Protein AF-A0A6V8DPJ5-F1 (afdb_monomer_lite)

Sequence (107 aa):
MGDSATSNEATKDELSQHAEVAFDNLVDSFNPMKNKLNWLLLAAPVALYMNHQHNVALAFIFSMVAIMPLAFLMGKATEEIALRTGEAIGGLLNATFGNAVEMIIAG

Foldseek 3Di:
DPDVPVVVVVVVVVVVVVLVVLVVVLVLLCDCVNPVLNVLCVLVVVLVVCVVVVNPVSNVVSVVSNVRSVLVSQLSVLCSVLVVPDDPVSVVSCVCSVCVSVVVVVD

Secondary structure (DSSP, 8-state):
--STTHHHHHHHHHHHHHHHHHHHHHHHHH-TTT-GGGGGGGHHHHHHHHHHTT-HHHHHHHHHHHHHHHHHHHHHHHHHHHHHH-HHHHHHHHHHHTTHHHHHHH-

Radius of gyration: 19.66 Å; chains: 1; bounding box: 49×23×58 Å

Structure (mmCIF, N/CA/C/O backbone):
data_AF-A0A6V8DPJ5-F1
#
_entry.id   AF-A0A6V8DPJ5-F1
#
loop_
_atom_site.group_PDB
_atom_site.id
_atom_site.type_symbol
_atom_site.label_atom_id
_atom_site.label_alt_id
_atom_site.label_comp_id
_atom_site.label_asym_id
_atom_site.label_entity_id
_atom_site.label_seq_id
_atom_site.pdbx_PDB_ins_code
_atom_site.Cartn_x
_atom_site.Cartn_y
_atom_site.Cartn_z
_atom_site.occupancy
_atom_site.B_iso_or_equiv
_atom_site.auth_seq_id
_atom_site.auth_comp_id
_atom_site.auth_asym_id
_atom_site.auth_atom_id
_atom_site.pdbx_PDB_model_num
ATOM 1 N N . MET A 1 1 ? -31.972 -9.559 39.974 1.00 54.00 1 MET A N 1
ATOM 2 C CA . MET A 1 1 ? -30.512 -9.696 40.182 1.00 54.00 1 MET A CA 1
ATOM 3 C C . MET A 1 1 ? -29.805 -10.191 38.904 1.00 54.00 1 MET A C 1
ATOM 5 O O . MET A 1 1 ? -28.873 -10.971 39.010 1.00 54.00 1 MET A O 1
ATOM 9 N N . GLY A 1 2 ? -30.225 -9.768 37.700 1.00 57.97 2 GLY A N 1
ATOM 10 C CA . GLY A 1 2 ? -29.774 -10.391 36.442 1.00 57.97 2 GLY A CA 1
ATOM 11 C C . GLY A 1 2 ? -29.678 -9.449 35.240 1.00 57.97 2 GLY A C 1
ATOM 12 O O . GLY A 1 2 ? -30.041 -9.861 34.153 1.00 57.97 2 GLY A O 1
ATOM 13 N N . ASP A 1 3 ? -29.225 -8.206 35.431 1.00 62.41 3 ASP A N 1
ATOM 14 C CA . ASP A 1 3 ? -29.216 -7.175 34.367 1.00 62.41 3 ASP A CA 1
ATOM 15 C C . ASP A 1 3 ? -27.803 -6.661 33.993 1.00 62.41 3 ASP A C 1
ATOM 17 O O . ASP A 1 3 ? -27.607 -5.888 33.059 1.00 62.41 3 ASP A O 1
ATOM 21 N N . SER A 1 4 ? -26.766 -7.110 34.709 1.00 59.66 4 SER A N 1
ATOM 22 C CA . SER A 1 4 ? -25.369 -6.720 34.452 1.00 59.66 4 SER A CA 1
ATOM 23 C C . SER A 1 4 ? -24.592 -7.705 33.567 1.00 59.66 4 SER A C 1
ATOM 25 O O . SER A 1 4 ? -23.533 -7.355 33.053 1.00 59.66 4 SER A O 1
ATOM 27 N N . ALA A 1 5 ? -25.084 -8.937 33.399 1.00 62.38 5 ALA A N 1
ATOM 28 C CA . ALA A 1 5 ? -24.436 -9.963 32.575 1.00 62.38 5 ALA A CA 1
ATOM 29 C C . ALA A 1 5 ? -24.869 -9.877 31.099 1.00 62.38 5 ALA A C 1
ATOM 31 O O . ALA A 1 5 ? -24.028 -9.939 30.209 1.00 62.38 5 ALA A O 1
ATOM 32 N N . THR A 1 6 ? -26.159 -9.633 30.853 1.00 62.94 6 THR A N 1
ATOM 33 C CA . THR A 1 6 ? -26.777 -9.505 29.521 1.00 62.94 6 THR A CA 1
ATOM 34 C C . THR A 1 6 ? -26.307 -8.268 28.748 1.00 62.94 6 THR A C 1
ATOM 36 O O . THR A 1 6 ? -26.123 -8.331 27.538 1.00 62.94 6 THR A O 1
ATOM 39 N N . SER A 1 7 ? -26.050 -7.151 29.435 1.00 65.12 7 SER A N 1
ATOM 40 C CA . SER A 1 7 ? -25.520 -5.912 28.839 1.00 65.12 7 SER A CA 1
ATOM 41 C C . SER A 1 7 ? -24.041 -6.012 28.437 1.00 65.12 7 SER A C 1
ATOM 43 O O . SER A 1 7 ? -23.620 -5.413 27.448 1.00 65.12 7 SER A O 1
ATOM 45 N N . ASN A 1 8 ? -23.248 -6.799 29.169 1.00 70.44 8 ASN A N 1
ATOM 46 C CA . ASN A 1 8 ? -21.823 -7.005 28.896 1.00 70.44 8 ASN A CA 1
ATOM 47 C C . ASN A 1 8 ? -21.589 -8.024 27.764 1.00 70.44 8 ASN A C 1
ATOM 49 O O . ASN A 1 8 ? -20.633 -7.886 27.006 1.00 70.44 8 ASN A O 1
ATOM 53 N N . GLU A 1 9 ? -22.465 -9.024 27.624 1.00 74.69 9 GLU A N 1
ATOM 54 C CA . GLU A 1 9 ? -22.462 -9.924 26.461 1.00 74.69 9 GLU A CA 1
ATOM 55 C C . GLU A 1 9 ? -22.899 -9.188 25.188 1.00 74.69 9 GLU A C 1
ATOM 57 O O . GLU A 1 9 ? -22.147 -9.188 24.219 1.00 74.69 9 GLU A O 1
ATOM 62 N N . ALA A 1 10 ? -23.994 -8.418 25.229 1.00 76.00 10 ALA A N 1
ATOM 63 C CA . ALA A 1 10 ? -24.446 -7.625 24.081 1.00 76.00 10 ALA A CA 1
ATOM 64 C C . ALA A 1 10 ? -23.390 -6.615 23.582 1.00 76.00 10 ALA A C 1
ATOM 66 O O . ALA A 1 10 ? -23.158 -6.499 22.383 1.00 76.00 10 ALA A O 1
ATOM 67 N N . THR A 1 11 ? -22.684 -5.933 24.495 1.00 80.06 11 THR A N 1
ATOM 68 C CA . THR A 1 11 ? -21.613 -4.981 24.128 1.00 80.06 11 THR A CA 1
ATOM 69 C C . THR A 1 11 ? -20.419 -5.684 23.468 1.00 80.06 11 THR A C 1
ATOM 71 O O . THR A 1 11 ? -19.799 -5.149 22.548 1.00 80.06 11 THR A O 1
ATOM 74 N N . LYS A 1 12 ? -20.065 -6.890 23.933 1.00 79.12 12 LYS A N 1
ATOM 75 C CA . LYS A 1 12 ? -18.985 -7.690 23.336 1.00 79.12 12 LYS A CA 1
ATOM 76 C C . LYS A 1 12 ? -19.366 -8.216 21.960 1.00 79.12 12 LYS A C 1
ATOM 78 O O . LYS A 1 12 ? -18.506 -8.231 21.079 1.00 79.12 12 LYS A O 1
ATOM 83 N N . ASP A 1 13 ? -20.620 -8.609 21.780 1.00 82.00 13 ASP A N 1
ATOM 84 C CA . ASP A 1 13 ? -21.135 -9.085 20.500 1.00 82.00 13 ASP A CA 1
ATOM 85 C C . ASP A 1 13 ? -21.151 -7.951 19.462 1.00 82.00 13 ASP A C 1
ATOM 87 O O . ASP A 1 13 ? -20.650 -8.139 18.355 1.00 82.00 13 ASP A O 1
ATOM 91 N N . GLU A 1 14 ? -21.582 -6.740 19.837 1.00 81.88 14 GLU A N 1
ATOM 92 C CA . GLU A 1 14 ? -21.531 -5.554 18.964 1.00 81.88 14 GLU A CA 1
ATOM 93 C C . GLU A 1 14 ? -20.091 -5.174 18.577 1.00 81.88 14 GLU A C 1
ATOM 95 O O . GLU A 1 14 ? -19.791 -4.961 17.400 1.00 81.88 14 GLU A O 1
ATOM 100 N N . LEU A 1 15 ? -19.162 -5.144 19.541 1.00 80.12 15 LEU A N 1
ATOM 101 C CA . LEU A 1 15 ? -17.745 -4.864 19.274 1.00 80.12 15 LEU A CA 1
ATOM 102 C C . LEU A 1 15 ? -17.109 -5.912 18.353 1.00 80.12 15 LEU A C 1
ATOM 104 O O . LEU A 1 15 ? -16.316 -5.564 17.474 1.00 80.12 15 LEU A O 1
ATOM 108 N N . SER A 1 16 ? -17.457 -7.184 18.546 1.00 81.88 16 SER A N 1
ATOM 109 C CA . SER A 1 16 ? -16.943 -8.289 17.733 1.00 81.88 16 SER A CA 1
ATOM 110 C C . SER A 1 16 ? -17.503 -8.228 16.314 1.00 81.88 16 SER A C 1
ATOM 112 O O . SER A 1 16 ? -16.741 -8.327 15.356 1.00 81.88 16 SER A O 1
ATOM 114 N N . GLN A 1 17 ? -18.798 -7.938 16.168 1.00 84.75 17 GLN A N 1
ATOM 115 C CA . GLN A 1 17 ? -19.455 -7.770 14.875 1.00 84.75 17 GLN A CA 1
ATOM 116 C C . GLN A 1 17 ? -18.875 -6.587 14.086 1.00 84.75 17 GLN A C 1
ATOM 118 O O . GLN A 1 17 ? -18.596 -6.711 12.896 1.00 84.75 17 GLN A O 1
ATOM 123 N N . HIS A 1 18 ? -18.633 -5.447 14.738 1.00 81.69 18 HIS A N 1
ATOM 124 C CA . HIS A 1 18 ? -17.980 -4.302 14.098 1.00 81.69 18 HIS A CA 1
ATOM 125 C C . HIS A 1 18 ? -16.542 -4.629 13.675 1.00 81.69 18 HIS A C 1
ATOM 127 O O . HIS A 1 18 ? -16.100 -4.207 12.604 1.00 81.69 18 HIS A O 1
ATOM 133 N N . ALA A 1 19 ? -15.811 -5.388 14.497 1.00 81.31 19 ALA A N 1
ATOM 134 C CA . ALA A 1 19 ? -14.448 -5.795 14.185 1.00 81.31 19 ALA A CA 1
ATOM 135 C C . ALA A 1 19 ? -14.380 -6.753 12.985 1.00 81.31 19 ALA A C 1
ATOM 137 O O . ALA A 1 19 ? -13.472 -6.603 12.161 1.00 81.31 19 ALA A O 1
ATOM 138 N N . GLU A 1 20 ? -15.330 -7.686 12.894 1.00 85.44 20 GLU A N 1
ATOM 139 C CA . GLU A 1 20 ? -15.476 -8.661 11.811 1.00 85.44 20 GLU A CA 1
ATOM 140 C C . GLU A 1 20 ? -15.864 -7.970 10.496 1.00 85.44 20 GLU A C 1
ATOM 142 O O . GLU A 1 20 ? -15.155 -8.116 9.507 1.00 85.44 20 GLU A O 1
ATOM 147 N N . VAL A 1 21 ? -16.860 -7.074 10.514 1.00 86.12 21 VAL A N 1
ATOM 148 C CA . VAL A 1 21 ? -17.268 -6.287 9.331 1.00 86.12 21 VAL A CA 1
ATOM 149 C C . VAL A 1 21 ? -16.126 -5.423 8.787 1.00 86.12 21 VAL A C 1
ATOM 151 O O . VAL A 1 21 ? -15.916 -5.341 7.578 1.00 86.12 21 VAL A O 1
ATOM 154 N N . ALA A 1 22 ? -15.367 -4.764 9.660 1.00 84.62 22 ALA A N 1
ATOM 155 C CA . ALA A 1 22 ? -14.219 -3.963 9.243 1.00 84.62 22 ALA A CA 1
ATOM 156 C C . ALA A 1 22 ? -13.078 -4.822 8.668 1.00 84.62 22 ALA A C 1
ATOM 158 O O . ALA A 1 22 ? -12.428 -4.422 7.701 1.00 84.62 22 ALA A O 1
ATOM 159 N N . PHE A 1 23 ? -12.852 -6.017 9.222 1.00 85.56 23 PHE A N 1
ATOM 160 C CA . PHE A 1 23 ? -11.890 -6.960 8.657 1.00 85.56 23 PHE A CA 1
ATOM 161 C C . PHE A 1 23 ? -12.339 -7.455 7.278 1.00 85.56 23 PHE A C 1
ATOM 163 O O . PHE A 1 23 ? -11.537 -7.444 6.346 1.00 85.56 23 PHE A O 1
ATOM 170 N N . ASP A 1 24 ? -13.617 -7.791 7.118 1.00 87.56 24 ASP A N 1
ATOM 171 C CA . ASP A 1 24 ? -14.190 -8.199 5.836 1.00 87.56 24 ASP A CA 1
ATOM 172 C C . ASP A 1 24 ? -14.060 -7.091 4.786 1.00 87.56 24 ASP A C 1
ATOM 174 O O . ASP A 1 24 ? -13.597 -7.348 3.678 1.00 87.56 24 ASP A O 1
ATOM 178 N N . ASN A 1 25 ? -14.353 -5.838 5.147 1.00 87.62 25 ASN A N 1
ATOM 179 C CA . ASN A 1 25 ? -14.169 -4.683 4.262 1.00 87.62 25 ASN A CA 1
ATOM 180 C C . ASN A 1 25 ? -12.699 -4.476 3.864 1.00 87.62 25 ASN A C 1
ATOM 182 O O . ASN A 1 25 ? -12.397 -4.121 2.717 1.00 87.62 25 ASN A O 1
ATOM 186 N N . LEU A 1 26 ? -11.769 -4.690 4.799 1.00 87.94 26 LEU A N 1
ATOM 187 C CA . LEU A 1 26 ? -10.339 -4.620 4.521 1.00 87.94 26 LEU A CA 1
ATOM 188 C C . LEU A 1 26 ? -9.919 -5.736 3.560 1.00 87.94 26 LEU A C 1
ATOM 190 O O . LEU A 1 26 ? -9.260 -5.454 2.564 1.00 87.94 26 LEU A O 1
ATOM 194 N N . VAL A 1 27 ? -10.326 -6.982 3.809 1.00 87.69 27 VAL A N 1
ATOM 195 C CA . VAL A 1 27 ? -10.026 -8.132 2.941 1.00 87.69 27 VAL A CA 1
ATOM 196 C C . VAL A 1 27 ? -10.646 -7.949 1.553 1.00 87.69 27 VAL A C 1
ATOM 198 O O . VAL A 1 27 ? -9.974 -8.163 0.542 1.00 87.69 27 VAL A O 1
ATOM 201 N N . ASP A 1 28 ? -11.881 -7.459 1.476 1.00 89.56 28 ASP A N 1
ATOM 202 C CA . ASP A 1 28 ? -12.545 -7.120 0.218 1.00 89.56 28 ASP A CA 1
ATOM 203 C C . ASP A 1 28 ? -11.805 -6.022 -0.545 1.00 89.56 28 ASP A C 1
ATOM 205 O O . ASP A 1 28 ? -11.757 -6.048 -1.779 1.00 89.56 28 ASP A O 1
ATOM 209 N N . SER A 1 29 ? -11.153 -5.099 0.168 1.00 88.50 29 SER A N 1
ATOM 210 C CA . SER A 1 29 ? -10.317 -4.072 -0.451 1.00 88.50 29 SER A CA 1
ATOM 211 C C . SER A 1 29 ? -9.122 -4.665 -1.193 1.00 88.50 29 SER A C 1
ATOM 213 O O . SER A 1 29 ? -8.674 -4.021 -2.138 1.00 88.50 29 SER A O 1
ATOM 215 N N . PHE A 1 30 ? -8.652 -5.876 -0.847 1.00 88.19 30 PHE A N 1
ATOM 216 C CA . PHE A 1 30 ? -7.619 -6.635 -1.575 1.00 88.19 30 PHE A CA 1
ATOM 217 C C . PHE A 1 30 ? -8.170 -7.461 -2.746 1.00 88.19 30 PHE A C 1
ATOM 219 O O . PHE A 1 30 ? -7.406 -7.867 -3.625 1.00 88.19 30 PHE A O 1
ATOM 226 N N . ASN A 1 31 ? -9.483 -7.666 -2.841 1.00 91.19 31 ASN A N 1
ATOM 227 C CA . ASN A 1 31 ? -10.071 -8.465 -3.908 1.00 91.19 31 ASN A CA 1
ATOM 228 C C . ASN A 1 31 ? -10.078 -7.694 -5.250 1.00 91.19 31 ASN A C 1
ATOM 230 O O . ASN A 1 31 ? -10.784 -6.690 -5.377 1.00 91.19 31 ASN A O 1
ATOM 234 N N . PRO A 1 32 ? -9.364 -8.160 -6.293 1.00 86.75 32 PRO A N 1
ATOM 235 C CA . PRO A 1 32 ? -9.275 -7.459 -7.576 1.00 86.75 32 PRO A CA 1
ATOM 236 C C . PRO A 1 32 ? -10.595 -7.401 -8.353 1.00 86.75 32 PRO A C 1
ATOM 238 O O . PRO A 1 32 ? -10.765 -6.547 -9.223 1.00 86.75 32 PRO A O 1
ATOM 241 N N . MET A 1 33 ? -11.553 -8.272 -8.028 1.00 86.75 33 MET A N 1
ATOM 242 C CA . MET A 1 33 ? -12.892 -8.237 -8.620 1.00 86.75 33 MET A CA 1
ATOM 243 C C . MET A 1 33 ? -13.773 -7.151 -7.995 1.00 86.75 33 MET A C 1
ATOM 245 O O . MET A 1 33 ? -14.690 -6.655 -8.649 1.00 86.75 33 MET A O 1
ATOM 249 N N . LYS A 1 34 ? -13.502 -6.779 -6.738 1.00 86.75 34 LYS A N 1
ATOM 250 C CA . LYS A 1 34 ? -14.209 -5.715 -6.011 1.00 86.75 34 LYS A CA 1
ATOM 251 C C . LYS A 1 34 ? -13.542 -4.364 -6.241 1.00 86.75 34 LYS A C 1
ATOM 253 O O . LYS A 1 34 ? -14.224 -3.385 -6.531 1.00 86.75 34 LYS A O 1
ATOM 258 N N . ASN A 1 35 ? -12.212 -4.333 -6.192 1.00 89.50 35 ASN A N 1
ATOM 259 C CA . ASN A 1 35 ? -11.413 -3.149 -6.446 1.00 89.50 35 ASN A CA 1
ATOM 260 C C . ASN A 1 35 ? -10.542 -3.328 -7.694 1.00 89.50 35 ASN A C 1
ATOM 262 O O . ASN A 1 35 ? -9.478 -3.948 -7.658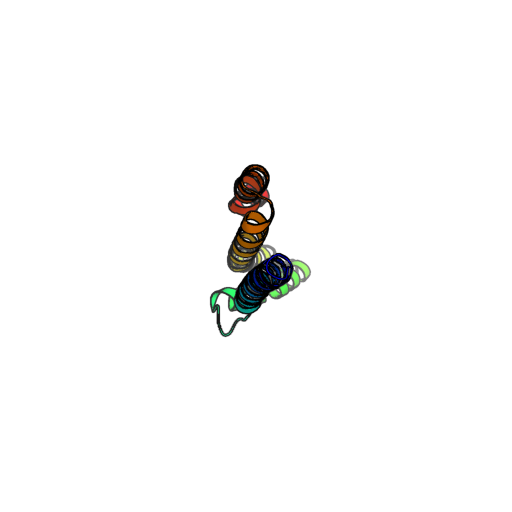 1.00 89.50 35 ASN A O 1
ATOM 266 N N . LYS A 1 36 ? -10.968 -2.705 -8.798 1.00 89.25 36 LYS A N 1
ATOM 267 C CA . LYS A 1 36 ? -10.242 -2.733 -10.079 1.00 89.25 36 LYS A CA 1
ATOM 268 C C . LYS A 1 36 ? -8.822 -2.168 -9.968 1.00 89.25 36 LYS A C 1
ATOM 270 O O . LYS A 1 36 ? -7.970 -2.533 -10.774 1.00 89.25 36 LYS A O 1
ATOM 275 N N . LEU A 1 37 ? -8.554 -1.314 -8.976 1.00 90.25 37 LEU A N 1
ATOM 276 C CA . LEU A 1 37 ? -7.223 -0.761 -8.740 1.00 90.25 37 LEU A CA 1
ATOM 277 C C . LEU A 1 37 ? -6.206 -1.858 -8.409 1.00 90.25 37 LEU A C 1
ATOM 279 O O . LEU A 1 37 ? -5.060 -1.776 -8.835 1.00 90.25 37 LEU A O 1
ATOM 283 N N . ASN A 1 38 ? -6.623 -2.937 -7.744 1.00 93.19 38 ASN A N 1
ATOM 284 C CA . ASN A 1 38 ? -5.718 -4.023 -7.367 1.00 93.19 38 ASN A CA 1
ATOM 285 C C . ASN A 1 38 ? -5.190 -4.807 -8.564 1.00 93.19 38 ASN A C 1
ATOM 287 O O . ASN A 1 38 ? -4.206 -5.526 -8.431 1.00 93.19 38 ASN A O 1
ATOM 291 N N . TRP A 1 39 ? -5.783 -4.649 -9.750 1.00 94.31 39 TRP A N 1
ATOM 292 C CA . TRP A 1 39 ? -5.207 -5.210 -10.969 1.00 94.31 39 TRP A CA 1
ATOM 293 C C . TRP A 1 39 ? -3.815 -4.635 -11.259 1.00 94.31 39 TRP A C 1
ATOM 295 O O . TRP A 1 39 ? -2.957 -5.325 -11.810 1.00 94.31 39 TRP A O 1
ATOM 305 N N . LEU A 1 40 ? -3.557 -3.395 -10.824 1.00 95.31 40 LEU A N 1
ATOM 306 C CA . LEU A 1 40 ? -2.248 -2.755 -10.928 1.00 95.31 40 LEU A CA 1
ATOM 307 C C . LEU A 1 40 ? -1.209 -3.408 -10.004 1.00 95.31 40 LEU A C 1
ATOM 309 O O . LEU A 1 40 ? -0.020 -3.221 -10.235 1.00 95.31 40 LEU A O 1
ATOM 313 N N . LEU A 1 41 ? -1.601 -4.227 -9.016 1.00 94.56 41 LEU A N 1
ATOM 314 C CA . LEU A 1 41 ? -0.636 -4.982 -8.205 1.00 94.56 41 LEU A CA 1
ATOM 315 C C . LEU A 1 41 ? 0.165 -5.975 -9.050 1.00 94.56 41 LEU A C 1
ATOM 317 O O . LEU A 1 41 ? 1.293 -6.298 -8.689 1.00 94.56 41 LEU A O 1
ATOM 321 N N . LEU A 1 42 ? -0.358 -6.402 -10.206 1.00 95.50 42 LEU A N 1
ATOM 322 C CA . LEU A 1 42 ? 0.401 -7.206 -11.167 1.00 95.50 42 LEU A CA 1
ATOM 323 C C . LEU A 1 42 ? 1.609 -6.451 -11.739 1.00 95.50 42 LEU A C 1
ATOM 325 O O . LEU A 1 42 ? 2.558 -7.085 -12.194 1.00 95.50 42 LEU A O 1
ATOM 329 N N . ALA A 1 43 ? 1.629 -5.116 -11.675 1.00 96.50 43 ALA A N 1
ATOM 330 C CA . ALA A 1 43 ? 2.798 -4.334 -12.053 1.00 96.50 43 ALA A CA 1
ATOM 331 C C . ALA A 1 43 ? 3.979 -4.544 -11.090 1.00 96.50 43 ALA A C 1
ATOM 333 O O . ALA A 1 43 ? 5.119 -4.405 -11.517 1.00 96.50 43 ALA A O 1
ATOM 334 N N . ALA A 1 44 ? 3.749 -4.943 -9.831 1.00 96.44 44 ALA A N 1
ATOM 335 C CA . ALA A 1 44 ? 4.820 -5.177 -8.859 1.00 96.44 44 ALA A CA 1
ATOM 336 C C . ALA A 1 44 ? 5.768 -6.327 -9.266 1.00 96.44 44 ALA A C 1
ATOM 338 O O . ALA A 1 44 ? 6.972 -6.082 -9.388 1.00 96.44 44 ALA A O 1
ATOM 339 N N . PRO A 1 45 ? 5.293 -7.561 -9.546 1.00 96.88 45 PRO A N 1
ATOM 340 C CA . PRO A 1 45 ? 6.175 -8.622 -10.030 1.00 96.88 45 PRO A CA 1
ATOM 341 C C . PRO A 1 45 ? 6.786 -8.293 -11.400 1.00 96.88 45 PRO A C 1
ATOM 343 O O . PRO A 1 45 ? 7.929 -8.668 -11.659 1.00 96.88 45 PRO A O 1
ATOM 346 N N . VAL A 1 46 ? 6.081 -7.546 -12.260 1.00 97.38 46 VAL A N 1
ATOM 347 C CA . VAL A 1 46 ? 6.632 -7.090 -13.547 1.00 97.38 46 VAL A CA 1
ATOM 348 C C . VAL A 1 46 ? 7.784 -6.103 -13.336 1.00 97.38 46 VAL A C 1
ATOM 350 O O . VAL A 1 46 ? 8.814 -6.238 -13.991 1.00 97.38 46 VAL A O 1
ATOM 353 N N . ALA A 1 47 ? 7.668 -5.161 -12.396 1.0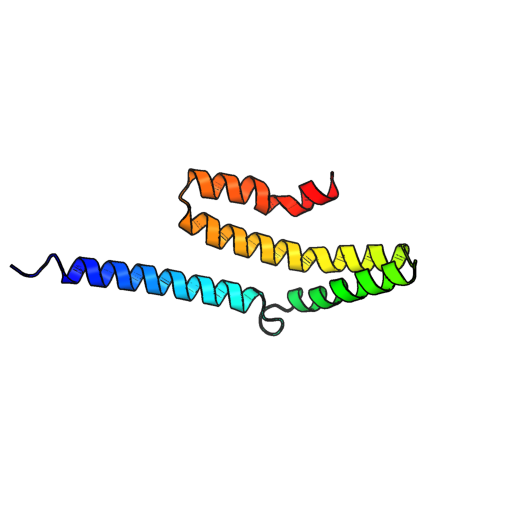0 96.81 47 ALA A N 1
ATOM 354 C CA . ALA A 1 47 ? 8.736 -4.222 -12.056 1.00 96.81 47 ALA A CA 1
ATOM 355 C C . ALA A 1 47 ? 9.995 -4.955 -11.574 1.00 96.81 47 ALA A C 1
ATOM 357 O O . ALA A 1 47 ? 11.095 -4.676 -12.055 1.00 96.81 47 ALA A O 1
ATOM 358 N N . LEU A 1 48 ? 9.830 -5.942 -10.685 1.00 96.81 48 LEU A N 1
ATOM 359 C CA . LEU A 1 48 ? 10.929 -6.781 -10.198 1.00 96.81 48 LEU A CA 1
ATOM 360 C C . LEU A 1 48 ? 11.588 -7.569 -11.335 1.00 96.81 48 LEU A C 1
ATOM 362 O O . LEU A 1 48 ? 12.816 -7.619 -11.423 1.00 96.81 48 LEU A O 1
ATOM 366 N N . TYR A 1 49 ? 10.783 -8.134 -12.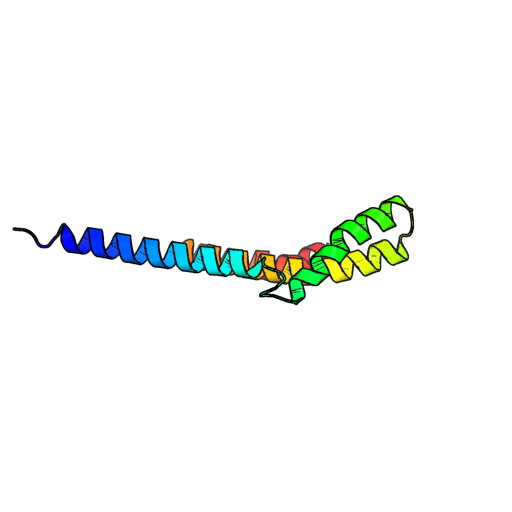236 1.00 97.62 49 TYR A N 1
ATOM 367 C CA . TYR A 1 49 ? 11.284 -8.848 -13.405 1.00 97.62 49 TYR A CA 1
ATOM 368 C C . TYR A 1 49 ? 12.073 -7.926 -14.347 1.00 97.62 49 TYR A C 1
ATOM 370 O O . TYR A 1 49 ? 13.181 -8.267 -14.753 1.00 97.62 49 TYR A O 1
ATOM 378 N N . MET A 1 50 ? 11.554 -6.735 -14.661 1.00 97.25 50 MET A N 1
ATOM 379 C CA . MET A 1 50 ? 12.243 -5.768 -15.526 1.00 97.25 50 MET A CA 1
ATOM 380 C C . MET A 1 50 ? 13.546 -5.266 -14.901 1.00 97.25 50 MET A C 1
ATOM 382 O O . MET A 1 50 ? 14.544 -5.114 -15.608 1.00 97.25 50 MET A O 1
ATOM 386 N N . ASN A 1 51 ? 13.568 -5.083 -13.578 1.00 96.19 51 ASN A N 1
ATOM 387 C CA . ASN A 1 51 ? 14.782 -4.735 -12.847 1.00 96.19 51 ASN A CA 1
ATOM 388 C C . ASN A 1 51 ? 15.832 -5.853 -12.929 1.00 96.19 51 ASN A C 1
ATOM 390 O O . ASN A 1 51 ? 17.006 -5.578 -13.166 1.00 96.19 51 ASN A O 1
ATOM 394 N N . HIS A 1 52 ? 15.410 -7.117 -12.811 1.00 96.44 52 HIS A N 1
ATOM 395 C CA . HIS A 1 52 ? 16.294 -8.270 -12.999 1.00 96.44 52 HIS A CA 1
ATOM 396 C C . HIS A 1 52 ? 16.872 -8.333 -14.424 1.00 96.44 52 HIS A C 1
ATOM 398 O O . HIS A 1 52 ? 18.003 -8.764 -14.616 1.00 96.44 52 HIS A O 1
ATOM 404 N N . GLN A 1 53 ? 16.128 -7.883 -15.437 1.00 96.88 53 GLN A N 1
ATOM 405 C CA . GLN A 1 53 ? 16.622 -7.767 -16.817 1.00 96.88 53 GLN A CA 1
ATOM 406 C C . GLN A 1 53 ? 17.479 -6.509 -17.056 1.00 96.88 53 GLN A C 1
ATOM 408 O O . GLN A 1 53 ? 17.803 -6.196 -18.199 1.00 96.88 53 GLN A O 1
ATOM 413 N N . HIS A 1 54 ? 17.820 -5.760 -16.001 1.00 95.50 54 HIS A N 1
ATOM 414 C CA . HIS A 1 54 ? 18.532 -4.481 -16.062 1.00 95.50 54 HIS A CA 1
ATOM 415 C C . HIS A 1 54 ? 17.840 -3.408 -16.926 1.00 95.50 54 HIS A C 1
ATOM 417 O O . HIS A 1 54 ? 18.461 -2.421 -17.324 1.00 95.50 54 HIS A O 1
ATOM 423 N N . ASN A 1 55 ? 16.536 -3.552 -17.189 1.00 96.56 55 ASN A N 1
ATOM 424 C CA . ASN A 1 55 ? 15.749 -2.541 -17.884 1.00 96.56 55 ASN A CA 1
ATOM 425 C C . ASN A 1 55 ? 15.189 -1.535 -16.873 1.00 96.56 55 ASN A C 1
ATOM 427 O O . ASN A 1 55 ? 14.042 -1.627 -16.432 1.00 96.56 55 ASN A O 1
ATOM 431 N N . VAL A 1 56 ? 16.031 -0.565 -16.513 1.00 95.31 56 VAL A N 1
ATOM 432 C CA . VAL A 1 56 ? 15.734 0.439 -15.480 1.00 95.31 56 VAL A CA 1
ATOM 433 C C . VAL A 1 56 ? 14.509 1.285 -15.836 1.00 95.31 56 VAL A C 1
ATOM 435 O O . VAL A 1 56 ? 13.685 1.558 -14.968 1.00 95.31 56 VAL A O 1
ATOM 438 N N . ALA A 1 57 ? 14.345 1.661 -17.108 1.00 97.00 57 ALA A N 1
ATOM 439 C CA . ALA A 1 57 ? 13.232 2.506 -17.542 1.00 97.00 57 ALA A CA 1
ATOM 440 C C . ALA A 1 57 ? 11.872 1.816 -17.346 1.00 97.00 57 ALA A C 1
ATOM 442 O O . ALA A 1 57 ? 10.951 2.406 -16.783 1.00 97.00 57 ALA A O 1
ATOM 443 N N . LEU A 1 58 ? 11.749 0.551 -17.764 1.00 96.69 58 LEU A N 1
ATOM 444 C CA . LEU A 1 58 ? 10.514 -0.205 -17.560 1.00 96.69 58 LEU A CA 1
ATOM 445 C C . LEU A 1 58 ? 10.305 -0.556 -16.087 1.00 96.69 58 LEU A C 1
ATOM 447 O O . LEU A 1 58 ? 9.186 -0.429 -15.600 1.00 96.69 58 LEU A O 1
ATOM 451 N N . ALA A 1 59 ? 11.362 -0.945 -15.368 1.00 96.94 59 ALA A N 1
ATOM 452 C CA . ALA A 1 59 ? 11.278 -1.211 -13.934 1.00 96.94 59 ALA A CA 1
ATOM 453 C C . ALA A 1 59 ? 10.721 -0.005 -13.163 1.00 96.94 59 ALA A C 1
ATOM 455 O O . ALA A 1 59 ? 9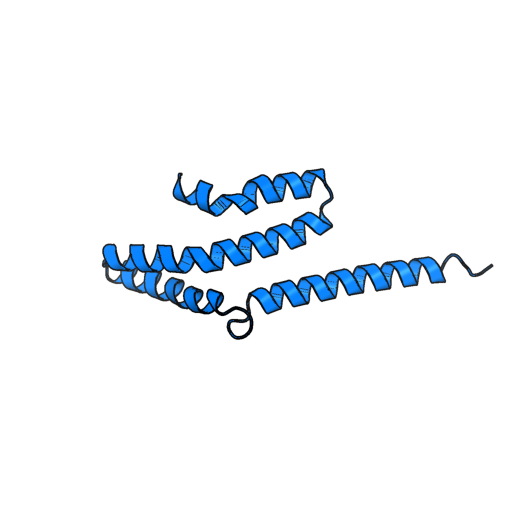.844 -0.177 -12.320 1.00 96.94 59 ALA A O 1
ATOM 456 N N . PHE A 1 60 ? 11.168 1.206 -13.510 1.00 95.38 60 PHE A N 1
ATOM 457 C CA . PHE A 1 60 ? 10.679 2.456 -12.935 1.00 95.38 60 PHE A CA 1
ATOM 458 C C . PHE A 1 60 ? 9.202 2.721 -13.260 1.00 95.38 60 PHE A C 1
ATOM 460 O O . PHE A 1 60 ? 8.414 3.027 -12.371 1.00 95.38 60 PHE A O 1
ATOM 467 N N . ILE A 1 61 ? 8.785 2.559 -14.519 1.00 97.00 61 ILE A N 1
ATOM 468 C CA . ILE A 1 61 ? 7.381 2.786 -14.896 1.00 97.00 61 ILE A CA 1
ATOM 469 C C . ILE A 1 61 ? 6.458 1.790 -14.180 1.00 97.00 61 ILE A C 1
ATOM 471 O O . ILE A 1 61 ? 5.437 2.182 -13.616 1.00 97.00 61 ILE A O 1
ATOM 475 N N . PHE A 1 62 ? 6.814 0.503 -14.163 1.00 97.44 62 PHE A N 1
ATOM 476 C CA . PHE A 1 62 ? 5.998 -0.512 -13.499 1.00 97.44 62 PHE A CA 1
ATOM 477 C C . PHE A 1 62 ? 5.994 -0.357 -11.973 1.00 97.44 62 PHE A C 1
ATOM 479 O O . PHE A 1 62 ? 4.962 -0.623 -11.357 1.00 97.44 62 PHE A O 1
ATOM 486 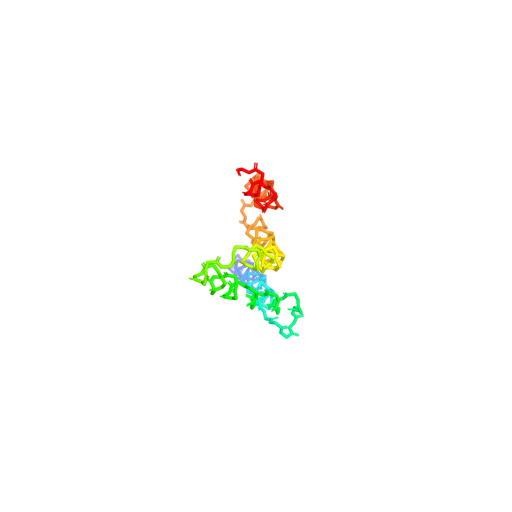N N . SER A 1 63 ? 7.084 0.116 -11.356 1.00 95.31 63 SER A N 1
ATOM 487 C CA . SER A 1 63 ? 7.088 0.407 -9.919 1.00 95.31 63 SER A CA 1
ATOM 488 C C . SER A 1 63 ? 6.173 1.586 -9.579 1.00 95.31 63 SER A C 1
ATOM 490 O O . SER A 1 63 ? 5.382 1.471 -8.647 1.00 95.31 63 SER A O 1
ATOM 492 N N . MET A 1 64 ? 6.172 2.662 -10.376 1.00 94.56 64 MET A N 1
ATOM 493 C CA . MET A 1 64 ? 5.225 3.774 -10.208 1.00 94.56 64 MET A CA 1
ATOM 494 C C . MET A 1 64 ? 3.766 3.311 -10.291 1.00 94.56 64 MET A C 1
ATOM 496 O O . MET A 1 64 ? 2.938 3.712 -9.476 1.00 94.56 64 MET A O 1
ATOM 500 N N . VAL A 1 65 ? 3.448 2.434 -11.249 1.00 96.19 65 VAL A N 1
ATOM 501 C CA . VAL A 1 65 ? 2.098 1.865 -11.390 1.00 96.19 65 VAL A CA 1
ATOM 502 C C . VAL A 1 65 ? 1.736 0.992 -10.186 1.00 96.19 65 VAL A C 1
ATOM 504 O O . VAL A 1 65 ? 0.619 1.087 -9.685 1.00 96.19 65 VAL A O 1
ATOM 507 N N . ALA A 1 66 ? 2.672 0.176 -9.694 1.00 95.81 66 ALA A N 1
ATOM 508 C CA . ALA A 1 66 ? 2.462 -0.685 -8.533 1.00 95.81 66 ALA A CA 1
ATOM 509 C C . ALA A 1 66 ? 2.260 0.098 -7.224 1.00 95.81 66 ALA A C 1
ATOM 511 O O . ALA A 1 66 ? 1.522 -0.357 -6.352 1.00 95.81 66 ALA A O 1
ATOM 512 N N . ILE A 1 67 ? 2.871 1.278 -7.085 1.00 94.06 67 ILE A N 1
ATOM 513 C CA . ILE A 1 67 ? 2.718 2.132 -5.898 1.00 94.06 67 ILE A CA 1
ATOM 514 C C . ILE A 1 67 ? 1.263 2.589 -5.720 1.00 94.06 67 ILE A C 1
ATOM 516 O O . ILE A 1 67 ? 0.796 2.663 -4.589 1.00 94.06 67 ILE A O 1
ATOM 520 N N . MET A 1 68 ? 0.515 2.831 -6.800 1.00 92.81 68 MET A N 1
ATOM 521 C CA . MET A 1 68 ? -0.861 3.343 -6.728 1.00 92.81 68 MET A CA 1
ATOM 522 C C . MET A 1 68 ? -1.832 2.450 -5.915 1.00 92.81 68 MET A C 1
ATOM 524 O O . MET A 1 68 ? -2.428 2.954 -4.961 1.00 92.81 68 MET A O 1
ATOM 528 N N . PRO A 1 69 ? -2.008 1.142 -6.211 1.00 93.75 69 PRO A N 1
ATOM 529 C CA . PRO A 1 69 ? -2.832 0.265 -5.376 1.00 93.75 69 PRO A CA 1
ATOM 530 C C . PRO A 1 69 ? -2.235 0.023 -3.986 1.00 93.75 69 PRO A C 1
ATOM 532 O O . PRO A 1 69 ? -2.988 -0.120 -3.028 1.00 93.75 69 PRO A O 1
ATOM 535 N N . LEU A 1 70 ? -0.904 -0.007 -3.850 1.00 93.00 70 LEU A N 1
ATOM 536 C CA . LEU A 1 70 ? -0.251 -0.193 -2.550 1.00 93.00 70 LEU A CA 1
ATOM 537 C C . LEU A 1 70 ? -0.544 0.979 -1.605 1.00 93.00 70 LEU A C 1
ATOM 539 O O . LEU A 1 70 ? -0.888 0.748 -0.450 1.00 93.00 70 LEU A O 1
ATOM 543 N N . ALA A 1 71 ? -0.484 2.214 -2.111 1.00 91.38 71 ALA A N 1
ATOM 544 C CA . ALA A 1 71 ? -0.843 3.428 -1.384 1.00 91.38 71 ALA A CA 1
ATOM 545 C C . ALA A 1 71 ? -2.290 3.370 -0.883 1.00 91.38 71 ALA A C 1
ATOM 547 O O . ALA A 1 71 ? -2.562 3.590 0.296 1.00 91.38 71 ALA A O 1
ATOM 548 N N . PHE A 1 72 ? -3.213 3.005 -1.779 1.00 90.88 72 PHE A N 1
ATOM 549 C CA . PHE A 1 72 ? -4.630 2.865 -1.458 1.00 90.88 72 PHE A CA 1
ATOM 550 C C . PHE A 1 72 ? -4.870 1.830 -0.348 1.00 90.88 72 PHE A C 1
ATOM 552 O O . PHE A 1 72 ? -5.550 2.120 0.636 1.00 90.88 72 PHE A O 1
ATOM 559 N N . LEU A 1 73 ? -4.287 0.634 -0.482 1.00 91.88 73 LEU A N 1
ATOM 560 C CA . LEU A 1 73 ? -4.437 -0.447 0.497 1.00 91.88 73 LEU A CA 1
ATOM 561 C C . LEU A 1 73 ? -3.825 -0.081 1.851 1.00 91.88 73 LEU A C 1
ATOM 563 O O . LEU A 1 73 ? -4.415 -0.372 2.890 1.00 91.88 73 LEU A O 1
ATOM 567 N N . MET A 1 74 ? -2.671 0.586 1.847 1.00 90.50 74 MET A N 1
ATOM 568 C CA . MET A 1 74 ? -2.013 1.039 3.068 1.00 90.50 74 MET A CA 1
ATOM 569 C C . MET A 1 74 ? -2.835 2.112 3.793 1.00 90.50 74 MET A C 1
ATOM 571 O O . MET A 1 74 ? -2.972 2.045 5.014 1.00 90.50 74 MET A O 1
ATOM 575 N N . GLY A 1 75 ? -3.443 3.047 3.055 1.00 89.12 75 GLY A N 1
ATOM 576 C CA . GLY A 1 75 ? -4.372 4.034 3.610 1.00 89.12 75 GLY A CA 1
ATOM 577 C C . GLY A 1 75 ? -5.591 3.375 4.261 1.00 89.12 75 GLY A C 1
ATOM 578 O O . GLY A 1 75 ? -5.883 3.651 5.422 1.00 89.12 75 GLY A O 1
ATOM 579 N N . LYS A 1 76 ? -6.238 2.426 3.566 1.00 89.06 76 LYS A N 1
ATOM 580 C CA . LYS A 1 76 ? -7.363 1.646 4.117 1.00 89.06 76 LYS A CA 1
ATOM 581 C C . LYS A 1 76 ? -6.974 0.866 5.372 1.00 89.06 76 LYS A C 1
ATOM 583 O O . LYS A 1 76 ? -7.697 0.910 6.359 1.00 89.06 76 LYS A O 1
ATOM 588 N N . ALA A 1 77 ? -5.828 0.190 5.364 1.00 88.38 77 ALA A N 1
ATOM 589 C CA . ALA A 1 77 ? -5.343 -0.530 6.538 1.00 88.38 77 ALA A CA 1
ATOM 590 C C . ALA A 1 77 ? -5.082 0.417 7.722 1.00 88.38 77 ALA A C 1
ATOM 592 O O . ALA A 1 77 ? -5.434 0.106 8.857 1.00 88.38 77 ALA A O 1
ATOM 593 N N . THR A 1 78 ? -4.499 1.587 7.457 1.00 88.88 78 THR A N 1
ATOM 594 C CA . THR A 1 78 ? -4.211 2.598 8.483 1.00 88.88 78 THR A CA 1
ATOM 595 C C . THR A 1 78 ? -5.488 3.164 9.088 1.00 88.88 78 THR A C 1
ATOM 597 O O . THR A 1 78 ? -5.568 3.290 10.305 1.00 88.88 78 THR A O 1
ATOM 600 N N . GLU A 1 79 ? -6.488 3.471 8.262 1.00 87.00 79 GLU A N 1
ATOM 601 C CA . GLU A 1 79 ? -7.805 3.943 8.699 1.00 87.00 79 GLU A CA 1
ATOM 602 C C . GLU A 1 79 ? -8.461 2.935 9.656 1.00 87.00 79 GLU A C 1
ATOM 604 O O . GLU A 1 79 ? -8.850 3.296 10.766 1.00 87.00 79 GLU A O 1
ATOM 609 N N . GLU A 1 80 ? -8.485 1.654 9.280 1.00 86.62 80 GLU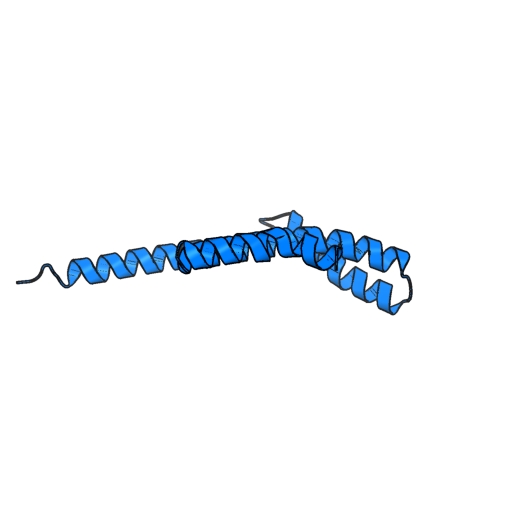 A N 1
ATOM 610 C CA . GLU A 1 80 ? -9.074 0.594 10.108 1.00 86.62 80 GLU A CA 1
ATOM 611 C C . GLU A 1 80 ? -8.334 0.388 11.439 1.00 86.62 80 GLU A C 1
ATOM 613 O O . GLU A 1 80 ? -8.953 0.123 12.473 1.00 86.62 80 GLU A O 1
ATOM 618 N N . ILE A 1 81 ? -7.005 0.536 11.445 1.00 87.00 81 ILE A N 1
ATOM 619 C CA . ILE A 1 81 ? -6.209 0.473 12.677 1.00 87.00 81 ILE A CA 1
ATOM 620 C C . ILE A 1 81 ? -6.462 1.720 13.535 1.00 87.00 81 ILE A C 1
ATOM 622 O O . ILE A 1 81 ? -6.677 1.595 14.741 1.00 87.00 81 ILE A O 1
ATOM 626 N N . ALA A 1 82 ? -6.484 2.910 12.930 1.00 87.44 82 ALA A N 1
ATOM 627 C CA . ALA A 1 82 ? -6.672 4.181 13.622 1.00 87.44 82 ALA A CA 1
ATOM 628 C C . ALA A 1 82 ? -8.001 4.230 14.390 1.00 87.44 82 ALA A C 1
ATOM 630 O O . ALA A 1 82 ? -8.026 4.690 15.535 1.00 87.44 82 ALA A O 1
ATOM 631 N N . LEU A 1 83 ? -9.071 3.671 13.809 1.00 84.62 83 LEU A N 1
ATOM 632 C CA . LEU A 1 83 ? -10.384 3.527 14.450 1.00 84.62 83 LEU A CA 1
ATOM 633 C C . LEU A 1 83 ? -10.342 2.702 15.749 1.00 84.62 83 LEU A C 1
ATOM 635 O O . LEU A 1 83 ? -11.221 2.847 16.596 1.00 84.62 83 LEU A O 1
ATOM 639 N N . ARG A 1 84 ? -9.320 1.856 15.938 1.00 84.19 84 ARG A N 1
ATOM 640 C CA . ARG A 1 84 ? -9.193 0.927 17.075 1.00 84.19 84 ARG A CA 1
ATOM 641 C C . ARG A 1 84 ? -8.115 1.330 18.086 1.00 84.19 84 ARG A C 1
ATOM 643 O O . ARG A 1 84 ? -8.035 0.731 19.154 1.00 84.19 84 ARG A O 1
ATOM 650 N N . THR A 1 85 ? -7.291 2.334 17.780 1.00 85.69 85 THR A N 1
ATOM 651 C CA . THR A 1 85 ? -6.162 2.763 18.630 1.00 85.69 85 THR A CA 1
ATOM 652 C C . THR A 1 85 ? -6.433 4.017 19.475 1.00 85.69 85 THR A C 1
ATOM 654 O O . THR A 1 85 ? -5.580 4.413 20.269 1.00 85.69 85 THR A O 1
ATOM 657 N N . GLY A 1 86 ? -7.613 4.636 19.337 1.00 85.38 86 GLY A N 1
ATOM 658 C CA . GLY A 1 86 ? -7.989 5.888 20.013 1.00 85.38 86 GLY A CA 1
ATOM 659 C C . GLY A 1 86 ? -7.470 7.146 19.301 1.00 85.38 86 GLY A C 1
ATOM 660 O O . GLY A 1 86 ? -6.564 7.062 18.475 1.00 85.38 86 GLY A O 1
ATOM 661 N N . GLU A 1 87 ? -8.032 8.321 19.615 1.00 88.56 87 GLU A N 1
ATOM 662 C CA . GLU A 1 87 ? -7.811 9.573 18.857 1.00 88.56 87 GLU A CA 1
ATOM 663 C C . GLU A 1 87 ? -6.335 9.952 18.672 1.00 88.56 87 GLU A C 1
ATOM 665 O O . GLU A 1 87 ? -5.915 10.263 17.560 1.00 88.56 87 GLU A O 1
ATOM 670 N N . ALA A 1 88 ? -5.531 9.910 19.740 1.00 91.69 88 ALA A N 1
ATOM 671 C CA . ALA A 1 88 ? -4.137 10.350 19.678 1.00 91.69 88 ALA A CA 1
ATOM 672 C C . ALA A 1 88 ? -3.267 9.432 18.801 1.00 91.69 88 ALA A C 1
ATOM 674 O O . ALA A 1 88 ? -2.507 9.912 17.958 1.00 91.69 88 ALA A O 1
ATOM 675 N N . ILE A 1 89 ? -3.388 8.110 18.970 1.00 91.69 89 ILE A N 1
ATOM 676 C CA . ILE A 1 89 ? -2.618 7.138 18.180 1.00 91.69 89 ILE A CA 1
ATOM 677 C C . ILE A 1 89 ? -3.163 7.069 16.749 1.00 91.69 89 ILE A C 1
ATOM 679 O O . ILE A 1 89 ? -2.379 7.041 15.806 1.00 91.69 89 ILE A O 1
ATOM 683 N N . GLY A 1 90 ? -4.484 7.123 16.567 1.00 90.50 90 GLY A N 1
ATOM 684 C CA . GLY A 1 90 ? -5.110 7.143 15.246 1.00 90.50 90 GLY A CA 1
ATOM 685 C C . GLY A 1 90 ? -4.733 8.383 14.431 1.00 90.50 90 GLY A C 1
ATOM 686 O O . GLY A 1 90 ? -4.404 8.268 13.252 1.00 90.50 90 GLY A O 1
ATOM 687 N N . GLY A 1 91 ? -4.684 9.558 15.069 1.00 90.31 91 GLY A N 1
ATOM 688 C CA . GLY A 1 91 ? -4.208 10.793 14.445 1.00 90.31 91 GLY A CA 1
ATOM 689 C C . GLY A 1 91 ? -2.738 10.713 14.027 1.00 90.31 91 GLY A C 1
ATOM 690 O O . GLY A 1 91 ? -2.393 11.125 12.920 1.00 90.31 91 GLY A O 1
ATOM 691 N N . LEU A 1 92 ? -1.883 10.122 14.871 1.00 92.62 92 LEU A N 1
ATOM 692 C CA . LEU A 1 92 ? -0.476 9.890 14.539 1.00 92.62 92 LEU A CA 1
ATOM 693 C C . LEU A 1 92 ? -0.322 8.926 13.354 1.00 92.62 92 LEU A C 1
ATOM 695 O O . LEU A 1 92 ? 0.435 9.221 12.434 1.00 92.62 92 LEU A O 1
ATOM 699 N N . LEU A 1 93 ? -1.050 7.805 13.359 1.00 91.31 93 LEU A N 1
ATOM 700 C CA . LEU A 1 93 ? -1.023 6.808 12.285 1.00 91.31 93 LEU A CA 1
ATOM 701 C C . LEU A 1 93 ? -1.477 7.395 10.946 1.00 91.31 93 LEU A C 1
ATOM 703 O O . LEU A 1 93 ? -0.831 7.158 9.931 1.00 91.31 93 LEU A O 1
ATOM 707 N N . ASN A 1 94 ? -2.545 8.193 10.936 1.00 87.06 94 ASN A N 1
ATOM 708 C CA . ASN A 1 94 ? -3.015 8.841 9.714 1.00 87.06 94 ASN A CA 1
ATOM 709 C C . ASN A 1 94 ? -2.015 9.891 9.199 1.00 87.06 94 ASN A C 1
ATOM 711 O O . ASN A 1 94 ? -1.783 9.987 7.999 1.00 87.06 94 ASN A O 1
ATOM 715 N N . ALA A 1 95 ? -1.372 10.651 10.091 1.00 90.00 95 ALA A N 1
ATOM 716 C CA . ALA A 1 95 ? -0.363 11.630 9.690 1.00 90.00 95 ALA A CA 1
ATOM 717 C C . ALA A 1 95 ? 0.882 10.973 9.070 1.00 90.00 95 ALA A C 1
ATOM 719 O O . ALA A 1 95 ? 1.431 11.508 8.105 1.00 90.00 95 ALA A O 1
ATOM 720 N N . THR A 1 96 ? 1.313 9.825 9.606 1.00 90.44 96 THR A N 1
ATOM 721 C CA . THR A 1 96 ? 2.490 9.097 9.118 1.00 90.44 96 THR A CA 1
ATOM 722 C C . THR A 1 96 ? 2.156 8.214 7.922 1.00 90.44 96 THR A C 1
ATOM 724 O O . THR A 1 96 ? 2.654 8.462 6.830 1.00 90.44 96 THR A O 1
ATOM 727 N N . PHE A 1 97 ? 1.301 7.205 8.092 1.00 88.00 97 PHE A N 1
ATOM 728 C CA . PHE A 1 97 ? 0.990 6.221 7.057 1.00 88.00 97 PHE A CA 1
ATOM 729 C C . PHE A 1 97 ? 0.018 6.745 5.999 1.00 88.00 97 PHE A C 1
ATOM 731 O O . PHE A 1 97 ? 0.119 6.334 4.848 1.00 88.00 97 PHE A O 1
ATOM 738 N N . GLY A 1 98 ? -0.852 7.704 6.323 1.00 83.44 98 GLY A N 1
ATOM 739 C CA . GLY A 1 98 ? -1.687 8.362 5.311 1.00 83.44 98 GLY A CA 1
ATOM 740 C C . GLY A 1 98 ? -0.873 9.131 4.263 1.00 83.44 98 GLY A C 1
ATOM 741 O O . GLY A 1 98 ? -1.334 9.261 3.136 1.00 83.44 98 GLY A O 1
ATOM 742 N N . ASN A 1 99 ? 0.352 9.558 4.610 1.00 87.31 99 ASN A N 1
ATOM 743 C CA . ASN A 1 99 ? 1.289 10.251 3.712 1.00 87.31 99 ASN A CA 1
ATOM 744 C C . ASN A 1 99 ? 2.620 9.494 3.516 1.00 87.31 99 ASN A C 1
ATOM 746 O O . ASN A 1 99 ? 3.633 10.089 3.127 1.00 87.31 99 ASN A O 1
ATOM 750 N N . ALA A 1 100 ? 2.701 8.201 3.864 1.00 87.62 100 ALA A N 1
ATOM 751 C CA . ALA A 1 100 ? 4.010 7.541 3.856 1.00 87.62 100 ALA A CA 1
ATOM 752 C C . ALA A 1 100 ? 4.528 7.306 2.437 1.00 87.62 100 ALA A C 1
ATOM 754 O O . ALA A 1 100 ? 5.735 7.212 2.256 1.00 87.62 100 ALA A O 1
ATOM 755 N N . VAL A 1 101 ? 3.660 7.248 1.426 1.00 86.44 101 VAL A N 1
ATOM 756 C CA . VAL A 1 101 ? 4.102 7.102 0.033 1.00 86.44 101 VAL A CA 1
ATOM 757 C C . VAL A 1 101 ? 4.876 8.334 -0.419 1.00 86.44 101 VAL A C 1
ATOM 759 O O . VAL A 1 101 ? 5.965 8.201 -0.971 1.00 86.44 101 VAL A O 1
ATOM 762 N N . GLU A 1 102 ? 4.368 9.526 -0.120 1.00 86.69 102 GLU A N 1
ATOM 763 C CA . GLU A 1 102 ? 5.041 10.792 -0.383 1.00 86.69 102 GLU A CA 1
ATOM 764 C C . GLU A 1 102 ? 6.379 10.858 0.355 1.00 86.69 102 GLU A C 1
ATOM 766 O O . GLU A 1 102 ? 7.392 11.221 -0.240 1.00 86.69 102 GLU A O 1
ATOM 771 N N . MET A 1 103 ? 6.404 10.449 1.628 1.00 87.88 103 MET A N 1
ATOM 772 C CA . MET A 1 103 ? 7.624 10.448 2.439 1.00 87.88 103 MET A CA 1
ATOM 773 C C . MET A 1 103 ? 8.672 9.441 1.939 1.00 87.88 103 MET A C 1
ATOM 775 O O . MET A 1 103 ? 9.857 9.758 1.939 1.00 87.88 103 MET A O 1
ATOM 779 N N . ILE A 1 104 ? 8.259 8.249 1.497 1.00 86.31 104 ILE A N 1
ATOM 780 C CA . ILE A 1 104 ? 9.160 7.219 0.954 1.00 86.31 104 ILE A CA 1
ATOM 781 C C . ILE A 1 104 ? 9.769 7.669 -0.378 1.00 86.31 104 ILE A C 1
ATOM 783 O O . ILE A 1 104 ? 10.930 7.376 -0.639 1.00 86.31 104 ILE A O 1
ATOM 787 N N . ILE A 1 105 ? 9.000 8.362 -1.224 1.00 84.88 105 ILE A N 1
ATOM 788 C CA . ILE A 1 105 ? 9.471 8.830 -2.537 1.00 84.88 105 ILE A CA 1
ATOM 789 C C . ILE A 1 105 ? 10.348 10.084 -2.413 1.00 84.88 105 ILE A C 1
ATOM 791 O O . ILE A 1 105 ? 11.255 10.272 -3.220 1.00 84.88 105 ILE A O 1
ATOM 795 N N . ALA A 1 106 ? 10.065 10.957 -1.443 1.00 86.00 106 ALA A N 1
ATOM 796 C CA . ALA A 1 106 ? 10.837 12.177 -1.210 1.00 86.00 106 ALA A CA 1
ATOM 797 C C . ALA A 1 106 ? 12.175 11.938 -0.483 1.00 86.00 106 ALA A C 1
ATOM 799 O O . ALA A 1 106 ? 13.004 12.850 -0.451 1.00 86.00 106 ALA A O 1
ATOM 800 N N . GLY A 1 107 ? 12.341 10.761 0.131 1.00 67.00 107 GLY A N 1
ATOM 801 C CA . GLY A 1 107 ? 13.528 10.350 0.887 1.00 67.00 107 GLY A CA 1
ATOM 802 C C . GLY A 1 107 ? 14.686 9.838 0.041 1.00 67.00 107 GLY A C 1
ATOM 803 O O . GLY A 1 107 ? 14.462 9.390 -1.104 1.00 67.00 107 GLY A O 1
#

pLDDT: mean 87.5, std 9.23, range [54.0, 97.62]